Protein AF-A0A9D3V4F6-F1 (afdb_monomer_lite)

Secondary structure (DSSP, 8-state):
--HHHHHHHHHHHHHHHHT--SSS-----TTTT-SSHHHHHH--BPPPSS--------------SS----PPPP----SS--TTS-B-HHHHHHHHHHTTS---TTTS---SS-PPPP-

Structure (mmCIF, N/CA/C/O backbone):
data_AF-A0A9D3V4F6-F1
#
_entry.id   AF-A0A9D3V4F6-F1
#
loop_
_atom_site.group_PDB
_atom_site.id
_atom_site.type_symbol
_atom_site.label_atom_id
_atom_site.label_alt_id
_atom_site.label_comp_id
_atom_site.label_asym_id
_atom_site.label_entity_id
_atom_site.label_seq_id
_atom_site.pdbx_PDB_ins_code
_atom_site.Cartn_x
_atom_site.Cartn_y
_atom_site.Cartn_z
_atom_site.occupancy
_atom_site.B_iso_or_equiv
_atom_site.auth_seq_id
_atom_site.auth_comp_id
_atom_site.auth_asym_id
_atom_site.auth_atom_id
_atom_site.pdbx_PDB_model_num
ATOM 1 N N . MET A 1 1 ? -1.202 -12.064 17.401 1.00 65.31 1 MET A N 1
ATOM 2 C CA . MET A 1 1 ? -0.526 -12.287 16.114 1.00 65.31 1 MET A CA 1
ATOM 3 C C . MET A 1 1 ? -1.637 -12.596 15.118 1.00 65.31 1 MET A C 1
ATOM 5 O O . MET A 1 1 ? -2.466 -13.435 15.439 1.00 65.31 1 MET A O 1
ATOM 9 N N . GLN A 1 2 ? -1.797 -11.763 14.090 1.00 81.88 2 GLN A N 1
ATOM 10 C CA . GLN A 1 2 ? -2.909 -11.669 13.118 1.00 81.88 2 GLN A CA 1
ATOM 11 C C . GLN A 1 2 ? -4.356 -11.606 13.652 1.00 81.88 2 GLN A C 1
ATOM 13 O O . GLN A 1 2 ? -4.979 -10.553 13.585 1.00 81.88 2 GLN A O 1
ATOM 18 N N . PHE A 1 3 ? -4.891 -12.664 14.273 1.00 89.75 3 PHE A N 1
ATOM 19 C CA . PHE A 1 3 ? -6.287 -12.699 14.749 1.00 89.75 3 PHE A CA 1
ATOM 20 C C . PHE A 1 3 ? -6.627 -11.566 15.734 1.00 89.75 3 PHE A C 1
ATOM 22 O O . PHE A 1 3 ? -7.710 -10.992 15.695 1.00 89.75 3 PHE A O 1
ATOM 29 N N . LYS A 1 4 ? -5.674 -11.196 16.602 1.00 93.38 4 LYS A N 1
ATOM 30 C CA . LYS A 1 4 ? -5.840 -10.058 17.526 1.00 93.38 4 LYS A CA 1
ATOM 31 C C . LYS A 1 4 ? -5.955 -8.717 16.787 1.00 93.38 4 LYS A C 1
ATOM 33 O O . LYS A 1 4 ? -6.736 -7.880 17.212 1.00 93.38 4 LYS A O 1
ATOM 38 N N . ILE A 1 5 ? -5.208 -8.539 15.692 1.00 93.19 5 ILE A N 1
ATOM 39 C CA . ILE A 1 5 ? -5.269 -7.332 14.853 1.00 93.19 5 ILE A CA 1
ATOM 40 C C . ILE A 1 5 ? -6.627 -7.275 14.165 1.00 93.19 5 ILE A C 1
ATOM 42 O O . ILE A 1 5 ? -7.323 -6.270 14.263 1.00 93.19 5 ILE A O 1
ATOM 46 N N . PHE A 1 6 ? -7.033 -8.393 13.559 1.00 94.75 6 PHE A N 1
ATOM 47 C CA . PHE A 1 6 ? -8.340 -8.521 12.933 1.00 94.75 6 PHE A CA 1
ATOM 48 C C . PHE A 1 6 ? -9.473 -8.155 13.893 1.00 94.75 6 PHE A C 1
ATOM 50 O O . PHE A 1 6 ? -10.322 -7.333 13.560 1.00 94.75 6 PHE A O 1
ATOM 57 N N . LYS A 1 7 ? -9.449 -8.694 15.118 1.00 95.62 7 LYS A N 1
ATOM 58 C CA . LYS A 1 7 ? -10.451 -8.376 16.139 1.00 95.62 7 LYS A CA 1
ATOM 59 C C . LYS A 1 7 ? -10.496 -6.876 16.452 1.00 95.62 7 LYS A C 1
ATOM 61 O O . LYS A 1 7 ? -11.569 -6.285 16.393 1.00 95.62 7 LYS A O 1
ATOM 66 N N . SER A 1 8 ? -9.345 -6.251 16.704 1.00 95.62 8 SER A N 1
ATOM 67 C CA . SER A 1 8 ? -9.261 -4.805 16.947 1.00 95.62 8 SER A CA 1
ATOM 68 C C . SER A 1 8 ? -9.769 -3.968 15.768 1.00 95.62 8 SER A C 1
ATOM 70 O O . SER A 1 8 ? -10.464 -2.974 15.971 1.00 95.62 8 SER A O 1
ATOM 72 N N . ASN A 1 9 ? -9.481 -4.376 14.533 1.00 94.50 9 ASN A N 1
ATOM 73 C CA . ASN A 1 9 ? -9.937 -3.674 13.333 1.00 94.50 9 ASN A CA 1
ATOM 74 C C . ASN A 1 9 ? -11.453 -3.827 13.103 1.00 94.50 9 ASN A C 1
ATOM 76 O O . ASN A 1 9 ? -12.109 -2.876 12.669 1.00 94.50 9 ASN A O 1
ATOM 80 N N . VAL A 1 10 ? -12.033 -4.988 13.428 1.00 95.81 10 VAL A N 1
ATOM 81 C CA . VAL A 1 10 ? -13.489 -5.204 13.387 1.00 95.81 10 VAL A CA 1
ATOM 82 C C . VAL A 1 10 ? -14.196 -4.338 14.428 1.00 95.81 10 VAL A C 1
ATOM 84 O O . VAL A 1 10 ? -15.142 -3.633 14.078 1.00 95.81 10 VAL A O 1
ATOM 87 N N . GLU A 1 11 ? -13.702 -4.322 15.667 1.00 96.25 11 GLU A N 1
ATOM 88 C CA . GLU A 1 11 ? -14.237 -3.469 16.737 1.00 96.25 11 GLU A CA 1
ATOM 89 C C . GLU A 1 11 ? -14.174 -1.985 16.341 1.00 96.25 11 GLU A C 1
ATOM 91 O O . GLU A 1 11 ? -15.160 -1.255 16.466 1.00 96.25 11 GLU A O 1
ATOM 96 N N . PHE A 1 12 ? -13.052 -1.541 15.762 1.00 95.94 12 PHE A N 1
ATOM 97 C CA . PHE A 1 12 ? -12.915 -0.181 15.237 1.00 95.94 12 PHE A CA 1
ATOM 98 C C . PHE A 1 12 ? -13.972 0.140 14.171 1.00 95.94 12 PHE A C 1
ATOM 100 O O . PHE A 1 12 ? -14.614 1.191 14.227 1.00 95.94 12 PHE A O 1
ATOM 107 N N . LYS A 1 13 ? -14.182 -0.763 13.208 1.00 96.31 13 LYS A N 1
ATOM 108 C CA . LYS A 1 13 ? -15.189 -0.608 12.149 1.00 96.31 13 LYS A CA 1
ATOM 109 C C . LYS A 1 13 ? -16.603 -0.486 12.729 1.00 96.31 13 LYS A C 1
ATOM 111 O O . LYS A 1 13 ? -17.388 0.330 12.244 1.00 96.31 13 LYS A O 1
ATOM 116 N N . GLU A 1 14 ? -16.942 -1.273 13.744 1.00 96.12 14 GLU A N 1
ATOM 117 C CA . GLU A 1 14 ? -18.258 -1.221 14.390 1.00 96.12 14 GLU A CA 1
ATOM 118 C C . GLU A 1 14 ? -18.491 0.108 15.106 1.00 96.12 14 GLU A C 1
ATOM 120 O O . GLU A 1 14 ? -19.497 0.767 14.840 1.00 96.12 14 GLU A O 1
ATOM 125 N N . LEU A 1 15 ? -17.528 0.555 15.917 1.00 96.31 15 LEU 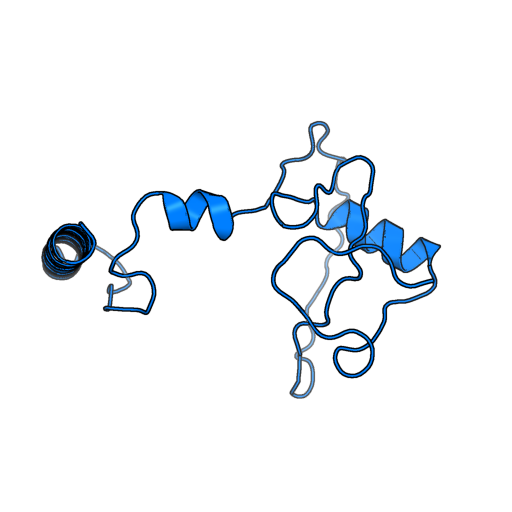A N 1
ATOM 126 C CA . LEU A 1 15 ? -17.595 1.849 16.603 1.00 96.31 15 LEU A CA 1
ATOM 127 C C . LEU A 1 15 ? -17.683 3.016 15.611 1.00 96.31 15 LEU A C 1
ATOM 129 O O . LEU A 1 15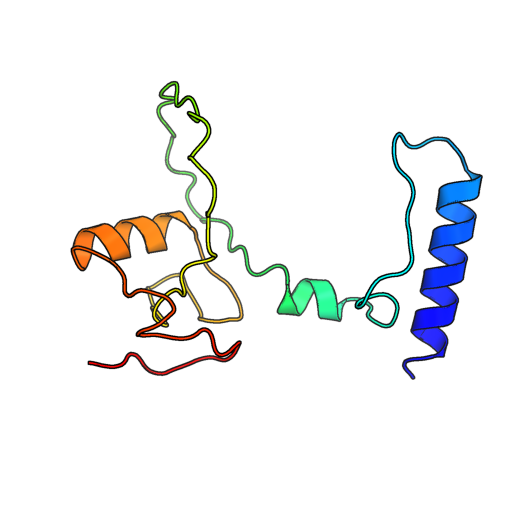 ? -18.483 3.936 15.785 1.00 96.31 15 LEU A O 1
ATOM 133 N N . PHE A 1 16 ? -16.899 2.957 14.534 1.00 96.00 16 PHE A N 1
ATOM 134 C CA . PHE A 1 16 ? -16.904 3.964 13.479 1.00 96.00 16 PHE A CA 1
ATOM 135 C C . PHE A 1 16 ? -18.264 4.075 12.788 1.00 96.00 16 PHE A C 1
ATOM 137 O O . PHE A 1 16 ? -18.783 5.173 12.588 1.00 96.00 16 PHE A O 1
ATOM 144 N N . ASN A 1 17 ? -18.850 2.937 12.418 1.00 95.38 17 ASN A N 1
ATOM 145 C CA . ASN A 1 17 ? -20.137 2.909 11.735 1.00 95.38 17 ASN A CA 1
ATOM 146 C C . ASN A 1 17 ? -21.291 3.287 12.671 1.00 95.38 17 ASN A C 1
ATOM 148 O O . ASN A 1 17 ? -22.256 3.897 12.212 1.00 95.38 17 ASN A O 1
ATOM 152 N N . ALA A 1 18 ? -21.192 2.950 13.961 1.00 96.56 18 ALA A N 1
ATOM 153 C CA . ALA A 1 18 ? -22.184 3.301 14.974 1.00 96.56 18 ALA A CA 1
ATOM 154 C C . ALA A 1 18 ? -22.251 4.813 15.234 1.00 96.56 18 ALA A C 1
ATOM 156 O O . ALA A 1 18 ? -23.331 5.334 15.495 1.00 96.56 18 ALA A O 1
ATOM 157 N N . ALA A 1 19 ? -21.128 5.532 15.105 1.00 95.62 19 ALA A N 1
ATOM 158 C CA . ALA A 1 19 ? -21.087 6.984 15.289 1.00 95.62 19 ALA A CA 1
ATOM 159 C C . ALA A 1 19 ? -21.976 7.755 14.292 1.00 95.62 19 ALA A C 1
ATOM 161 O O . ALA A 1 19 ? -22.369 8.883 14.579 1.00 95.62 19 ALA A O 1
ATOM 162 N N . GLY A 1 20 ? -22.274 7.181 13.117 1.00 90.88 20 GLY A N 1
ATOM 163 C CA . GLY A 1 20 ? -23.258 7.715 12.164 1.00 90.88 20 GLY A CA 1
ATOM 164 C C . GLY A 1 20 ? -22.948 9.099 11.574 1.00 90.88 20 GLY A C 1
ATOM 165 O O . GLY A 1 20 ? -23.766 9.652 10.847 1.00 90.88 20 GLY A O 1
ATOM 166 N N . ASN A 1 21 ? -21.773 9.665 11.854 1.00 94.06 21 ASN A N 1
ATOM 167 C CA . ASN A 1 21 ? -21.393 11.036 11.505 1.00 94.06 21 ASN A CA 1
ATOM 168 C C . ASN A 1 21 ? -20.577 11.145 10.203 1.00 94.06 21 ASN A C 1
ATOM 170 O O . ASN A 1 21 ? -20.014 12.198 9.905 1.00 94.06 21 ASN A O 1
ATOM 174 N N . ARG A 1 22 ? -20.480 10.058 9.427 1.00 89.56 22 ARG A N 1
ATOM 175 C CA . ARG A 1 22 ? -19.695 9.975 8.186 1.00 89.56 22 ARG A CA 1
ATOM 176 C C . ARG A 1 22 ? -20.614 9.645 7.015 1.00 89.56 22 ARG A C 1
ATOM 178 O O . ARG A 1 22 ? -21.494 8.801 7.133 1.00 89.56 22 ARG A O 1
ATOM 185 N N . GLY A 1 23 ? -20.343 10.234 5.851 1.00 95.56 23 GLY A N 1
ATOM 186 C CA . GLY A 1 23 ? -21.046 9.921 4.597 1.00 95.56 23 GLY A CA 1
ATOM 187 C C . GLY A 1 23 ? -20.703 8.552 3.989 1.00 95.56 23 GLY A C 1
ATOM 188 O O . GLY A 1 23 ? -21.016 8.309 2.830 1.00 95.56 23 GLY A O 1
ATOM 189 N N . TYR A 1 24 ? -20.018 7.675 4.729 1.00 95.62 24 TYR A N 1
ATOM 190 C CA . TYR A 1 24 ? -19.599 6.348 4.280 1.00 95.62 24 TYR A CA 1
ATOM 191 C C . TYR A 1 24 ? -19.501 5.375 5.457 1.00 95.62 24 TYR A C 1
ATOM 193 O O . TYR A 1 24 ? -19.385 5.785 6.613 1.00 95.62 24 TYR A O 1
ATOM 201 N N . LYS A 1 25 ? -19.522 4.076 5.142 1.00 96.25 25 LYS A N 1
ATOM 202 C CA . LYS A 1 25 ? -19.423 2.977 6.109 1.00 96.25 25 LYS A CA 1
ATOM 203 C C . LYS A 1 25 ? -18.216 2.101 5.808 1.00 96.25 25 LYS A C 1
ATOM 205 O O . LYS A 1 25 ? -17.887 1.862 4.649 1.00 96.25 25 LYS A O 1
ATOM 210 N N . LEU A 1 26 ? -17.589 1.593 6.859 1.00 96.12 26 LEU A N 1
ATOM 211 C CA . LEU A 1 26 ? -16.498 0.632 6.772 1.00 96.12 26 LEU A CA 1
ATOM 212 C C . LEU A 1 26 ? -17.044 -0.800 6.701 1.00 96.12 26 LEU A C 1
ATOM 214 O O . LEU A 1 26 ? -18.041 -1.138 7.346 1.00 96.12 26 LEU A O 1
ATOM 218 N N . SER A 1 27 ? -16.369 -1.658 5.941 1.00 95.31 27 SER A N 1
ATOM 219 C CA . SER A 1 27 ? -16.651 -3.092 5.820 1.00 95.31 27 SER A CA 1
ATOM 220 C C . SER A 1 27 ? -15.363 -3.901 5.993 1.00 95.31 27 SER A C 1
ATOM 222 O O . SER A 1 27 ? -14.269 -3.342 5.945 1.00 95.31 27 SER A O 1
ATOM 224 N N . ILE A 1 28 ? -15.501 -5.200 6.268 1.00 95.62 28 ILE A N 1
ATOM 225 C CA . ILE A 1 28 ? -14.353 -6.111 6.356 1.00 95.62 28 ILE A CA 1
ATOM 226 C C . ILE A 1 28 ? -13.828 -6.343 4.938 1.00 95.62 28 ILE A C 1
ATOM 228 O O . ILE A 1 28 ? -14.618 -6.563 4.022 1.00 95.62 28 ILE A O 1
ATOM 232 N N . ASN A 1 29 ? -12.510 -6.304 4.773 1.00 93.19 29 ASN A N 1
ATOM 233 C CA . ASN A 1 29 ? -11.827 -6.555 3.510 1.00 93.19 29 ASN A CA 1
ATOM 234 C C . ASN A 1 29 ? -10.606 -7.468 3.723 1.00 93.19 29 ASN A C 1
ATOM 236 O O . ASN A 1 29 ? -10.324 -7.898 4.842 1.00 93.19 29 ASN A O 1
ATOM 240 N N . GLU A 1 30 ? -9.876 -7.736 2.644 1.00 92.50 30 GLU A N 1
ATOM 241 C CA . GLU A 1 30 ? -8.647 -8.545 2.635 1.00 92.50 30 GLU A CA 1
ATOM 242 C C . GLU A 1 30 ? -7.489 -7.961 3.469 1.00 92.50 30 GLU A C 1
ATOM 244 O O . GLU A 1 30 ? -6.500 -8.645 3.694 1.00 92.50 30 GLU A O 1
ATOM 249 N N . PHE A 1 31 ? -7.608 -6.717 3.944 1.00 92.00 31 PHE A N 1
ATOM 250 C CA . PHE A 1 31 ? -6.595 -6.027 4.751 1.00 92.00 31 PHE A CA 1
ATOM 251 C C . PHE A 1 31 ? -6.994 -5.914 6.223 1.00 92.00 31 PHE A C 1
ATOM 253 O O . PHE A 1 31 ? -6.330 -5.226 7.000 1.00 92.00 31 PHE A O 1
ATOM 260 N N . ALA A 1 32 ? -8.104 -6.539 6.623 1.00 91.94 32 ALA A N 1
ATOM 261 C CA . ALA A 1 32 ? -8.665 -6.377 7.958 1.00 91.94 32 ALA A CA 1
ATOM 262 C C . ALA A 1 32 ? -7.746 -6.904 9.069 1.00 91.94 32 ALA A C 1
ATOM 264 O O . ALA A 1 32 ? -7.940 -6.559 10.228 1.00 91.94 32 ALA A O 1
ATOM 265 N N . ASP A 1 33 ? -6.743 -7.709 8.746 1.00 92.06 33 ASP A N 1
ATOM 266 C CA . ASP A 1 33 ? -5.756 -8.265 9.664 1.00 92.06 33 ASP A CA 1
ATOM 267 C C . ASP A 1 33 ? -4.393 -7.545 9.622 1.00 92.06 33 ASP A C 1
ATOM 269 O O . ASP A 1 33 ? -3.478 -7.935 10.351 1.00 92.06 33 ASP A O 1
ATOM 273 N N . GLN A 1 34 ? -4.272 -6.472 8.832 1.00 90.50 34 GLN A N 1
ATOM 274 C CA . GLN A 1 34 ? -3.067 -5.650 8.709 1.00 90.50 34 GLN A CA 1
ATOM 275 C C . GLN A 1 34 ? -3.133 -4.403 9.603 1.00 90.50 34 GLN A C 1
ATOM 277 O O . GLN A 1 34 ? -4.205 -3.901 9.950 1.00 90.50 34 GLN A O 1
ATOM 282 N N . THR A 1 35 ? -1.962 -3.880 9.981 1.00 85.25 35 THR A N 1
ATOM 283 C CA . THR A 1 35 ? -1.838 -2.599 10.701 1.00 85.25 35 THR A CA 1
ATOM 284 C C . THR A 1 35 ? -1.159 -1.534 9.829 1.00 85.25 35 THR A C 1
ATOM 286 O O . THR A 1 35 ? -1.754 -1.025 8.881 1.00 85.25 35 THR A O 1
ATOM 289 N N . ASN A 1 36 ? 0.090 -1.174 10.129 1.00 79.25 36 ASN A N 1
ATOM 290 C CA . ASN A 1 36 ? 0.892 -0.207 9.382 1.00 79.25 36 ASN A CA 1
ATOM 291 C C . ASN A 1 36 ? 1.558 -0.806 8.131 1.00 79.25 36 ASN A C 1
ATOM 293 O O . ASN A 1 36 ? 1.946 -0.042 7.251 1.00 79.25 36 ASN A O 1
ATOM 297 N N . GLU A 1 37 ? 1.631 -2.135 8.024 1.00 80.19 37 GLU A N 1
ATOM 298 C CA . GLU A 1 37 ? 2.136 -2.866 6.851 1.00 80.19 37 GLU A CA 1
ATOM 299 C C . GLU A 1 37 ? 1.449 -2.414 5.562 1.00 80.19 37 GLU A C 1
ATOM 301 O O . GLU A 1 37 ? 2.110 -2.154 4.560 1.00 80.19 37 GLU A O 1
ATOM 306 N N . PHE A 1 38 ? 0.131 -2.201 5.618 1.00 84.19 38 PHE A N 1
ATOM 307 C CA . PHE A 1 38 ? -0.633 -1.687 4.487 1.00 84.19 38 PHE A CA 1
ATOM 308 C C . PHE A 1 38 ? -0.041 -0.377 3.952 1.00 84.19 38 PHE A C 1
ATOM 310 O O . PHE A 1 38 ? 0.107 -0.201 2.749 1.00 84.19 38 PHE A O 1
ATOM 317 N N . LYS A 1 39 ? 0.356 0.548 4.836 1.00 76.44 39 LYS A N 1
ATOM 318 C CA . LYS A 1 39 ? 0.942 1.826 4.412 1.00 76.44 39 LYS A CA 1
ATOM 319 C C . LYS A 1 39 ? 2.336 1.652 3.820 1.00 76.44 39 LYS A C 1
ATOM 321 O O . LYS A 1 39 ? 2.661 2.382 2.896 1.00 76.44 39 LYS A O 1
ATOM 326 N N . ALA A 1 40 ? 3.132 0.726 4.346 1.00 75.69 40 ALA A N 1
ATOM 327 C CA . ALA A 1 40 ? 4.483 0.484 3.849 1.00 75.69 40 ALA A CA 1
ATOM 328 C C . ALA A 1 40 ? 4.470 -0.126 2.440 1.00 75.69 40 ALA A C 1
ATOM 330 O O . ALA A 1 40 ? 5.238 0.305 1.592 1.00 75.69 40 ALA A O 1
ATOM 331 N N . TYR A 1 41 ? 3.563 -1.072 2.176 1.00 75.44 41 TYR A N 1
ATOM 332 C CA . TYR A 1 41 ? 3.543 -1.813 0.909 1.00 75.44 41 TYR A CA 1
ATOM 333 C C . TYR A 1 41 ? 2.543 -1.295 -0.129 1.00 75.44 41 TYR A C 1
ATOM 335 O O . TYR A 1 41 ? 2.662 -1.628 -1.304 1.00 75.44 41 TYR A O 1
ATOM 343 N N . ARG A 1 42 ? 1.517 -0.530 0.269 1.00 80.75 42 ARG A N 1
ATOM 344 C CA . ARG A 1 42 ? 0.457 -0.070 -0.653 1.00 80.75 42 ARG A CA 1
ATOM 345 C C . ARG A 1 42 ? 0.452 1.436 -0.903 1.00 80.75 42 ARG A C 1
ATOM 347 O O . ARG A 1 42 ? -0.243 1.878 -1.813 1.00 80.75 42 ARG A O 1
ATOM 354 N N . ASN A 1 43 ? 1.235 2.223 -0.161 1.00 82.25 43 ASN A N 1
ATOM 355 C CA . ASN A 1 43 ? 1.314 3.676 -0.342 1.00 82.25 43 ASN A CA 1
ATOM 356 C C . ASN A 1 43 ? 2.712 4.112 -0.813 1.00 82.25 43 ASN A C 1
ATOM 358 O O . ASN A 1 43 ? 3.393 4.862 -0.119 1.00 82.25 43 ASN A O 1
ATOM 362 N N . GLY A 1 44 ? 3.117 3.683 -2.009 1.00 82.69 44 GLY A N 1
ATOM 363 C CA . GLY A 1 44 ? 4.431 3.985 -2.598 1.00 82.69 44 GLY A CA 1
ATOM 364 C C . GLY A 1 44 ? 4.540 5.334 -3.326 1.00 82.69 44 GLY A C 1
ATOM 365 O O . GLY A 1 44 ? 5.330 5.472 -4.250 1.00 82.69 44 GLY A O 1
ATOM 366 N N . TYR A 1 45 ? 3.733 6.349 -3.001 1.00 84.25 45 TYR A N 1
ATOM 367 C CA . TYR A 1 45 ? 3.890 7.658 -3.653 1.00 84.25 45 TYR A CA 1
ATOM 368 C C . TYR A 1 45 ? 5.024 8.457 -3.008 1.00 84.25 45 TYR A C 1
ATOM 370 O O . TYR A 1 45 ? 4.932 8.844 -1.838 1.00 84.25 45 TYR A O 1
ATOM 378 N N . ARG A 1 46 ? 6.046 8.792 -3.798 1.00 83.56 46 ARG A N 1
ATOM 379 C CA . ARG A 1 46 ? 7.106 9.718 -3.394 1.00 83.56 46 ARG A CA 1
ATOM 380 C C . ARG A 1 46 ? 6.701 11.150 -3.748 1.00 83.56 46 ARG A C 1
ATOM 382 O O . ARG A 1 46 ? 6.254 11.431 -4.854 1.00 83.56 46 ARG A O 1
ATOM 389 N N . ARG A 1 47 ? 6.810 12.080 -2.792 1.00 79.19 47 ARG A N 1
ATOM 390 C CA . ARG A 1 47 ? 6.560 13.504 -3.068 1.00 79.19 47 ARG A CA 1
ATOM 391 C C . ARG A 1 47 ? 7.787 14.137 -3.738 1.00 79.19 47 ARG A C 1
ATOM 393 O O . ARG A 1 47 ? 8.849 14.122 -3.109 1.00 79.19 47 ARG A O 1
ATOM 400 N N . PRO A 1 48 ? 7.615 14.827 -4.882 1.00 75.62 48 PRO A N 1
ATOM 401 C CA . PRO A 1 48 ? 8.695 15.583 -5.497 1.00 75.62 48 PRO A CA 1
ATOM 402 C C . PRO A 1 48 ? 9.197 16.674 -4.556 1.00 75.62 48 PRO A C 1
ATOM 404 O O . PRO A 1 48 ? 8.417 17.472 -4.029 1.00 75.62 48 PRO A O 1
ATOM 407 N N . GLN A 1 49 ? 10.517 16.758 -4.385 1.00 71.81 49 GLN A N 1
ATOM 408 C CA . GLN A 1 49 ? 11.154 17.816 -3.587 1.00 71.81 49 GLN A CA 1
ATOM 409 C C . GLN A 1 49 ? 10.948 19.214 -4.190 1.00 71.81 49 GLN A C 1
ATOM 411 O O . GLN A 1 49 ? 11.029 20.220 -3.487 1.00 71.81 49 GLN A O 1
ATOM 416 N N . ARG A 1 50 ? 10.684 19.292 -5.500 1.00 72.19 50 ARG A N 1
ATOM 417 C CA . ARG A 1 50 ? 10.397 20.534 -6.221 1.00 72.19 50 ARG A CA 1
ATOM 418 C C . ARG A 1 50 ? 9.043 20.417 -6.900 1.00 72.19 50 ARG A C 1
ATOM 420 O O . ARG A 1 50 ? 8.916 19.739 -7.913 1.00 72.19 50 ARG A O 1
ATOM 427 N N . LEU A 1 51 ? 8.044 21.119 -6.370 1.00 66.25 51 LEU A N 1
ATOM 428 C CA . LEU A 1 51 ? 6.769 21.300 -7.057 1.00 66.25 51 LEU A CA 1
ATOM 429 C C . LEU A 1 51 ? 7.034 22.095 -8.344 1.00 66.25 51 LEU A C 1
ATOM 431 O O . LEU A 1 51 ? 7.262 23.305 -8.293 1.00 66.25 51 LEU A O 1
ATOM 435 N N . LYS A 1 52 ? 7.046 21.424 -9.502 1.00 62.91 52 LYS A N 1
ATOM 436 C CA . LYS A 1 52 ? 7.040 22.111 -10.799 1.00 62.91 52 LYS A CA 1
ATOM 437 C C . LYS A 1 52 ? 5.776 22.981 -10.832 1.00 62.91 52 LYS A C 1
ATOM 439 O O . LYS A 1 52 ? 4.685 22.491 -10.539 1.00 62.91 52 LYS A O 1
ATOM 444 N N . SER A 1 53 ? 5.902 24.277 -11.131 1.00 63.72 53 SER A N 1
ATOM 445 C CA . SER A 1 53 ? 4.727 25.149 -11.218 1.00 63.72 53 SER A CA 1
ATOM 446 C C . SER A 1 53 ? 3.851 24.669 -12.377 1.00 63.72 53 SER A C 1
ATOM 448 O O . SER A 1 53 ? 4.199 24.761 -13.555 1.00 63.72 53 SER A O 1
ATOM 450 N N . ARG A 1 54 ? 2.718 24.050 -12.048 1.00 61.53 54 ARG A N 1
ATOM 451 C CA . ARG A 1 54 ? 1.830 23.480 -13.054 1.00 61.53 54 ARG A CA 1
ATOM 452 C C . ARG A 1 54 ? 1.047 24.616 -13.706 1.00 61.53 54 ARG A C 1
ATOM 454 O O . ARG A 1 54 ? 0.192 25.220 -13.064 1.00 61.53 54 ARG A O 1
ATOM 461 N N . LYS A 1 55 ? 1.294 24.890 -14.992 1.00 63.53 55 LYS A N 1
ATOM 462 C CA . LYS A 1 55 ? 0.321 25.625 -15.812 1.00 63.53 55 LYS A CA 1
ATOM 463 C C . LYS A 1 55 ? -0.938 24.764 -15.883 1.00 63.53 55 LYS A C 1
ATOM 465 O O . LYS A 1 55 ? -0.907 23.655 -16.410 1.00 63.53 55 LYS A O 1
ATOM 470 N N . GLN A 1 56 ? -2.018 25.242 -15.280 1.00 60.09 56 GLN A N 1
ATOM 471 C CA . GLN A 1 56 ? -3.292 24.540 -15.246 1.00 60.09 56 GLN A CA 1
ATOM 472 C C . GLN A 1 56 ? -3.900 24.572 -16.652 1.00 60.09 56 GLN A C 1
ATOM 474 O O . GLN A 1 56 ? -4.468 25.576 -17.067 1.00 60.09 56 GLN A O 1
ATOM 479 N N . THR A 1 57 ? -3.744 23.494 -17.416 1.00 62.88 57 THR A N 1
ATOM 480 C CA . THR A 1 57 ? -4.532 23.284 -18.632 1.00 62.88 57 THR A CA 1
ATOM 481 C C . THR A 1 57 ? -5.797 22.520 -18.265 1.00 62.88 57 THR A C 1
ATOM 483 O O . THR A 1 57 ? -5.775 21.590 -17.454 1.00 62.88 57 THR A O 1
ATOM 486 N N . SER A 1 58 ? -6.930 22.937 -18.825 1.00 66.31 58 SER A N 1
ATOM 487 C CA . SER A 1 58 ? -8.194 22.229 -18.658 1.00 66.31 58 SER A CA 1
ATOM 488 C C . SER A 1 58 ? -8.108 20.889 -19.386 1.00 66.31 58 SER A C 1
ATOM 490 O O . SER A 1 58 ? -8.162 20.841 -20.614 1.00 66.31 58 SER A O 1
ATOM 492 N N . PHE A 1 59 ? -7.961 19.800 -18.640 1.00 68.56 59 PHE A N 1
ATOM 493 C CA . PHE A 1 59 ? -8.038 18.451 -19.182 1.00 68.56 59 PHE A CA 1
ATOM 494 C C . PHE A 1 59 ? -9.385 17.844 -18.790 1.00 68.56 59 PHE A C 1
ATOM 496 O O . PHE A 1 59 ? -9.734 17.822 -17.609 1.00 68.56 59 PHE A O 1
ATOM 503 N N . ARG A 1 60 ? -10.162 17.378 -19.773 1.00 67.50 60 ARG A N 1
ATOM 504 C CA . ARG A 1 60 ? -11.451 16.712 -19.555 1.00 67.50 60 ARG A CA 1
ATOM 505 C C . ARG A 1 60 ? -11.286 15.239 -19.897 1.00 67.50 60 ARG A C 1
ATOM 507 O O . ARG A 1 60 ? -10.919 14.914 -21.021 1.00 67.50 60 ARG A O 1
ATOM 514 N N . TYR A 1 61 ? -11.569 14.358 -18.943 1.00 53.69 61 TYR A N 1
ATOM 515 C CA . TYR A 1 61 ? -11.659 12.931 -19.229 1.00 53.69 61 TYR A CA 1
ATOM 516 C C . TYR A 1 61 ? -12.906 12.674 -20.074 1.00 53.69 61 TYR A C 1
ATOM 518 O O . TYR A 1 61 ? -14.027 12.965 -19.656 1.00 53.69 61 TYR A O 1
ATOM 526 N N . VAL A 1 62 ? -12.696 12.147 -21.274 1.00 56.97 62 VAL A N 1
ATOM 527 C CA . VAL A 1 62 ? -13.746 11.489 -22.052 1.00 56.97 62 VAL A CA 1
ATOM 528 C C . VAL A 1 62 ? -13.851 10.056 -21.527 1.00 56.97 62 VAL A C 1
ATOM 530 O O . VAL A 1 62 ? -12.808 9.432 -21.316 1.00 56.97 62 VAL A O 1
ATOM 533 N N . PRO A 1 63 ? -15.058 9.524 -21.265 1.00 44.75 63 PRO A N 1
ATOM 534 C CA . PRO A 1 63 ? -15.201 8.150 -20.809 1.00 44.75 63 PRO A CA 1
ATOM 535 C C . PRO A 1 63 ? -14.623 7.209 -21.868 1.00 44.75 63 PRO A C 1
ATOM 537 O O . PRO A 1 63 ? -15.101 7.153 -23.001 1.00 44.75 63 PRO A O 1
ATOM 540 N N . ALA A 1 64 ? -13.559 6.501 -21.495 1.00 51.56 64 ALA A N 1
ATOM 541 C CA . ALA A 1 64 ? -12.993 5.444 -22.310 1.00 51.56 64 ALA A CA 1
ATOM 542 C C . ALA A 1 64 ? -14.035 4.330 -22.462 1.00 51.56 64 ALA A C 1
ATOM 544 O O . ALA A 1 64 ? -14.661 3.916 -21.482 1.00 51.56 64 ALA A O 1
ATOM 545 N N . GLN A 1 65 ? -14.215 3.839 -23.687 1.00 48.09 65 GLN A N 1
ATOM 546 C CA . GLN A 1 65 ? -14.939 2.596 -23.916 1.00 48.09 65 GLN A CA 1
ATOM 547 C C . GLN A 1 65 ? -14.188 1.491 -23.162 1.00 48.09 65 GLN A C 1
ATOM 549 O O . GLN A 1 65 ? -13.019 1.245 -23.435 1.00 48.09 65 GLN A O 1
ATOM 554 N N . THR A 1 66 ? -14.848 0.945 -22.138 1.00 44.25 66 THR A N 1
ATOM 555 C CA . THR A 1 66 ? -14.551 -0.297 -21.403 1.00 44.25 66 THR A CA 1
ATOM 556 C C . THR A 1 66 ? -13.153 -0.896 -21.602 1.00 44.25 66 THR A C 1
ATOM 558 O O . THR A 1 66 ? -12.892 -1.540 -22.616 1.00 44.25 66 THR A O 1
ATOM 561 N N . GLY A 1 67 ? -12.304 -0.798 -20.573 1.00 43.50 67 GLY A N 1
ATOM 562 C CA . GLY A 1 67 ? -11.124 -1.663 -20.450 1.00 43.50 67 GLY A CA 1
ATOM 563 C C . GLY A 1 67 ? -9.820 -0.968 -20.078 1.00 43.50 67 GLY A C 1
ATOM 564 O O . GLY A 1 67 ? -8.788 -1.300 -20.654 1.00 43.50 67 GLY A O 1
ATOM 565 N N . GLY A 1 68 ? -9.834 -0.041 -19.115 1.00 38.19 68 GLY A N 1
ATOM 566 C CA . GLY A 1 68 ? -8.601 0.389 -18.455 1.00 38.19 68 GLY A CA 1
ATOM 567 C C . GLY A 1 68 ? -8.021 -0.782 -17.667 1.00 38.19 68 GLY A C 1
ATOM 568 O O . GLY A 1 68 ? -8.373 -0.979 -16.510 1.00 38.19 68 GLY A O 1
ATOM 569 N N . LYS A 1 69 ? -7.208 -1.609 -18.321 1.00 41.94 69 LYS A N 1
ATOM 570 C CA . LYS A 1 69 ? -6.378 -2.603 -17.647 1.00 41.94 69 LYS A CA 1
ATOM 571 C C . LYS A 1 69 ? -5.229 -1.833 -17.007 1.00 41.94 69 LYS A C 1
ATOM 573 O O . LYS A 1 69 ? -4.644 -0.977 -17.672 1.00 41.94 69 LYS A O 1
ATOM 578 N N . GLU A 1 70 ? -4.936 -2.102 -15.739 1.00 47.25 70 GLU A N 1
ATOM 579 C CA . GLU A 1 70 ? -3.641 -1.726 -15.176 1.00 47.25 70 GLU A CA 1
ATOM 580 C C . GLU A 1 70 ? -2.582 -2.361 -16.085 1.00 47.25 70 GLU A C 1
ATOM 582 O O . GLU A 1 70 ? -2.582 -3.572 -16.293 1.00 47.25 70 GLU A O 1
ATOM 587 N N . GLU A 1 71 ? -1.807 -1.522 -16.770 1.00 50.56 71 GLU A N 1
ATOM 588 C CA . GLU A 1 71 ? -0.772 -1.966 -17.696 1.00 50.56 71 GLU A CA 1
ATOM 589 C C . GLU A 1 71 ? 0.543 -1.985 -16.911 1.00 50.56 71 GLU A C 1
ATOM 591 O O . GLU A 1 71 ? 0.861 -1.005 -16.226 1.00 50.56 71 GLU A O 1
ATOM 596 N N . PRO A 1 72 ? 1.292 -3.090 -16.943 1.00 50.38 72 PRO A N 1
ATOM 597 C CA . PRO A 1 72 ? 2.389 -3.289 -16.031 1.00 50.38 72 PRO A CA 1
ATOM 598 C C . PRO A 1 72 ? 3.547 -2.422 -16.464 1.00 50.38 72 PRO A C 1
ATOM 600 O O . PRO A 1 72 ? 4.042 -2.444 -17.595 1.00 50.38 72 PRO A O 1
ATOM 603 N N . LEU A 1 73 ? 3.999 -1.658 -15.494 1.00 53.62 73 LEU A N 1
ATOM 604 C CA . LEU A 1 73 ? 5.171 -0.830 -15.610 1.00 53.62 73 LEU A CA 1
ATOM 605 C C . LEU A 1 73 ? 6.387 -1.755 -15.676 1.00 53.62 73 LEU A C 1
ATOM 607 O O . LEU A 1 73 ? 6.580 -2.621 -14.817 1.00 53.62 73 LEU A O 1
ATOM 611 N N . ARG A 1 74 ? 7.222 -1.593 -16.710 1.00 55.62 74 ARG A N 1
ATOM 612 C CA . ARG A 1 74 ? 8.560 -2.201 -16.696 1.00 55.62 74 ARG A CA 1
ATOM 613 C C . ARG A 1 74 ? 9.270 -1.698 -15.427 1.00 55.62 74 ARG A C 1
ATOM 615 O O . ARG A 1 74 ? 9.157 -0.507 -15.151 1.00 55.62 74 ARG A O 1
ATOM 622 N N . PRO A 1 75 ? 10.011 -2.539 -14.680 1.00 55.47 75 PRO A N 1
ATOM 623 C CA . PRO A 1 75 ? 10.769 -2.124 -13.507 1.00 55.47 75 PRO A CA 1
ATOM 624 C C . PRO A 1 75 ? 11.793 -1.079 -13.944 1.00 55.47 75 PRO A C 1
ATOM 626 O O . PRO A 1 75 ? 12.858 -1.382 -14.492 1.00 55.47 75 PRO A O 1
ATOM 629 N N . SER A 1 76 ? 11.400 0.175 -13.770 1.00 56.72 76 SER A N 1
ATOM 630 C CA . SER A 1 76 ? 12.112 1.346 -14.235 1.00 56.72 76 SER A CA 1
ATOM 631 C C . SER A 1 76 ? 12.794 1.954 -13.023 1.00 56.72 76 SER A C 1
ATOM 633 O O . SER A 1 76 ? 12.190 2.698 -12.255 1.00 56.72 76 SER A O 1
ATOM 635 N N . ARG A 1 77 ? 14.065 1.595 -12.806 1.00 55.19 77 ARG A N 1
ATOM 636 C CA . ARG A 1 77 ? 14.906 2.309 -11.839 1.00 55.19 77 ARG A CA 1
ATOM 637 C C . ARG A 1 77 ? 15.284 3.654 -12.446 1.00 55.19 77 ARG A C 1
ATOM 639 O O . ARG A 1 77 ? 16.278 3.765 -13.163 1.00 55.19 77 ARG A O 1
ATOM 646 N N . THR A 1 78 ? 14.455 4.663 -12.205 1.00 63.03 78 THR A N 1
ATOM 647 C CA . THR A 1 78 ? 14.808 6.061 -12.469 1.00 63.03 78 THR A CA 1
ATOM 648 C C . THR A 1 78 ? 15.514 6.648 -11.246 1.00 63.03 78 THR A C 1
ATOM 650 O O . THR A 1 78 ? 15.686 5.991 -10.221 1.00 63.03 78 THR A O 1
ATOM 653 N N . LYS A 1 79 ? 15.955 7.905 -11.341 1.00 63.44 79 LYS A N 1
ATOM 654 C CA . LYS A 1 79 ? 16.636 8.593 -10.238 1.00 63.44 79 LYS A CA 1
ATOM 655 C C . LYS A 1 79 ? 15.749 8.735 -8.986 1.00 63.44 79 LYS A C 1
ATOM 657 O O . LYS A 1 79 ? 16.297 8.871 -7.895 1.00 63.44 79 LYS A O 1
ATOM 662 N N . HIS A 1 80 ? 14.419 8.688 -9.137 1.00 66.12 80 HIS A N 1
ATOM 663 C CA . HIS A 1 80 ? 13.471 8.843 -8.030 1.00 66.12 80 HIS A CA 1
ATOM 664 C C . HIS A 1 80 ? 12.481 7.680 -7.853 1.00 66.12 80 HIS A C 1
ATOM 666 O O . HIS A 1 80 ? 11.790 7.694 -6.839 1.00 66.12 80 HIS A O 1
ATOM 672 N N . ASN A 1 81 ? 12.450 6.675 -8.739 1.00 68.38 81 ASN A N 1
ATOM 673 C CA . ASN A 1 81 ? 11.630 5.464 -8.574 1.00 68.38 81 ASN A CA 1
ATOM 674 C C . ASN A 1 81 ? 12.478 4.306 -8.028 1.00 68.38 81 ASN A C 1
ATOM 676 O O . ASN A 1 81 ? 13.426 3.866 -8.687 1.00 68.38 81 ASN A O 1
ATOM 680 N N . VAL A 1 82 ? 12.121 3.793 -6.849 1.00 76.56 82 VAL A N 1
ATOM 681 C CA . VAL A 1 82 ? 12.805 2.679 -6.166 1.00 76.56 82 VAL A CA 1
ATOM 682 C C . VAL A 1 82 ? 11.922 1.430 -6.210 1.00 76.56 82 VAL A C 1
ATOM 684 O O . VAL A 1 82 ? 11.609 0.815 -5.198 1.00 76.56 82 VAL A O 1
ATOM 687 N N . GLY A 1 83 ? 11.489 1.065 -7.419 1.00 77.94 83 GLY A N 1
ATOM 688 C CA . GLY A 1 83 ? 10.740 -0.170 -7.641 1.00 77.94 83 GLY A CA 1
ATOM 689 C C . GLY A 1 83 ? 9.413 -0.213 -6.878 1.00 77.94 83 GLY A C 1
ATOM 690 O O . GLY A 1 83 ? 8.565 0.659 -7.063 1.00 77.94 83 GLY A O 1
ATOM 691 N N . CYS A 1 84 ? 9.223 -1.249 -6.064 1.00 83.00 84 CYS A N 1
ATOM 692 C CA . CYS A 1 84 ? 8.001 -1.507 -5.304 1.00 83.00 84 CYS A CA 1
ATOM 693 C C . CYS A 1 84 ? 7.876 -0.664 -4.029 1.00 83.00 84 CYS A C 1
ATOM 695 O O . CYS A 1 84 ? 6.794 -0.628 -3.444 1.00 83.00 84 CYS A O 1
ATOM 697 N N . GLU A 1 85 ? 8.950 -0.007 -3.584 1.00 82.00 85 GLU A N 1
ATOM 698 C CA . GLU A 1 85 ? 8.916 0.810 -2.368 1.00 82.00 85 GLU A CA 1
ATOM 699 C C . GLU A 1 85 ? 8.233 2.149 -2.627 1.00 82.00 85 GLU A C 1
ATOM 701 O O . GLU A 1 85 ?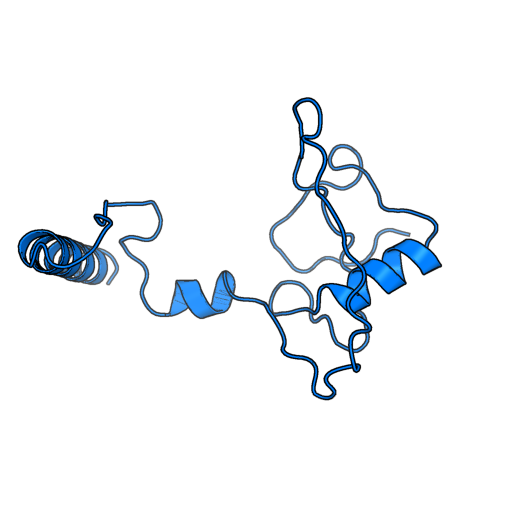 7.295 2.523 -1.920 1.00 82.00 85 GLU A O 1
ATOM 706 N N . ASP A 1 86 ? 8.690 2.874 -3.651 1.00 81.62 86 ASP A N 1
ATOM 707 C CA . ASP A 1 86 ? 8.107 4.153 -4.018 1.00 81.62 86 ASP A CA 1
ATOM 708 C C . ASP A 1 86 ? 8.427 4.650 -5.439 1.00 81.62 86 ASP A C 1
ATOM 710 O O . ASP A 1 86 ? 9.360 4.210 -6.116 1.00 81.62 86 ASP A O 1
ATOM 714 N N . GLY A 1 87 ? 7.632 5.623 -5.892 1.00 82.06 87 GLY A N 1
ATOM 715 C CA . GLY A 1 87 ? 7.842 6.306 -7.160 1.00 82.06 87 GLY A CA 1
ATOM 716 C C . GLY A 1 87 ? 6.987 7.554 -7.379 1.00 82.06 87 GLY A C 1
ATOM 717 O O . GLY A 1 87 ? 6.039 7.850 -6.644 1.00 82.06 87 GLY A O 1
ATOM 718 N N . GLU A 1 88 ? 7.347 8.295 -8.426 1.00 85.25 88 GLU A N 1
ATOM 719 C CA . GLU A 1 88 ? 6.682 9.504 -8.903 1.00 85.25 88 GLU A CA 1
ATOM 720 C C . GLU A 1 88 ? 6.061 9.263 -10.283 1.00 85.25 88 GLU A C 1
ATOM 722 O O . GLU A 1 88 ? 6.723 8.839 -11.231 1.00 85.25 88 GLU A O 1
ATOM 727 N N . MET A 1 89 ? 4.772 9.585 -10.421 1.00 84.06 89 MET A N 1
ATOM 728 C CA . MET A 1 89 ? 4.033 9.377 -11.672 1.00 84.06 89 MET A CA 1
ATOM 729 C C . MET A 1 89 ? 4.607 10.204 -12.843 1.00 84.06 89 MET A C 1
ATOM 731 O O . MET A 1 89 ? 4.567 9.759 -13.987 1.00 84.06 89 MET A O 1
ATOM 735 N N . GLU A 1 90 ? 5.148 11.402 -12.583 1.00 81.56 90 GLU A N 1
ATOM 736 C CA . GLU A 1 90 ? 5.734 12.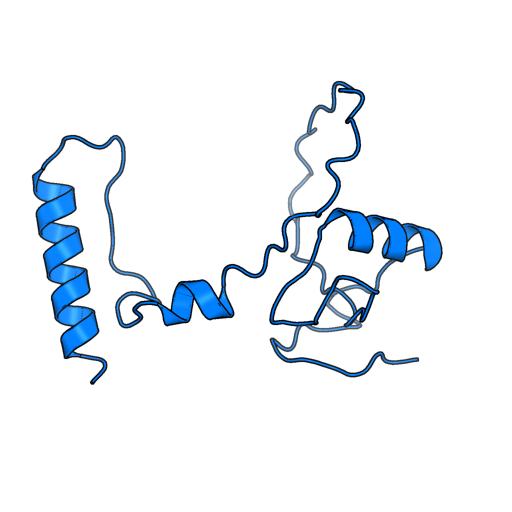255 -13.631 1.00 81.56 90 GLU A CA 1
ATOM 737 C C . GLU A 1 90 ? 6.986 11.635 -14.260 1.00 81.56 90 GLU A C 1
ATOM 739 O O . GLU A 1 90 ? 7.109 11.622 -15.486 1.00 81.56 90 GLU A O 1
ATOM 744 N N . ASP A 1 91 ? 7.878 11.084 -13.435 1.00 80.56 91 ASP A N 1
ATOM 745 C CA . ASP A 1 91 ? 9.106 10.431 -13.897 1.00 80.56 91 ASP A CA 1
ATOM 746 C C . ASP A 1 91 ? 8.788 9.238 -14.809 1.00 80.56 91 ASP A C 1
ATOM 748 O O . ASP A 1 91 ? 9.496 8.980 -15.786 1.00 80.56 91 ASP A O 1
ATOM 752 N N . GLU A 1 92 ? 7.681 8.550 -14.537 1.00 81.25 92 GLU A N 1
ATOM 753 C CA . GLU A 1 92 ? 7.219 7.435 -15.353 1.00 81.25 92 GLU A CA 1
ATOM 754 C C . GLU A 1 92 ? 6.655 7.878 -16.711 1.00 81.25 92 GLU A C 1
ATOM 756 O O . GLU A 1 92 ? 6.961 7.282 -17.748 1.00 81.25 92 GLU A O 1
ATOM 761 N N . PHE A 1 93 ? 5.886 8.970 -16.754 1.00 83.38 93 PHE A N 1
ATOM 762 C CA . PHE A 1 93 ? 5.450 9.538 -18.032 1.00 83.38 93 PHE A CA 1
ATOM 763 C C . PHE A 1 93 ? 6.639 9.975 -18.891 1.00 83.38 93 PHE A C 1
ATOM 765 O O . PHE A 1 93 ? 6.663 9.705 -20.095 1.00 83.38 93 PHE A O 1
ATOM 772 N N . GLU A 1 94 ? 7.648 10.606 -18.287 1.00 83.56 94 GLU A N 1
ATOM 773 C CA . GLU A 1 94 ? 8.876 10.965 -18.997 1.00 83.56 94 GLU A CA 1
ATOM 774 C C . GLU A 1 94 ? 9.620 9.729 -19.520 1.00 83.56 94 GLU A C 1
ATOM 776 O O . GLU A 1 94 ? 10.149 9.757 -20.635 1.00 83.56 94 GLU A O 1
ATOM 781 N N . PHE A 1 95 ? 9.653 8.638 -18.749 1.00 81.81 95 PHE A N 1
ATOM 782 C CA . PHE A 1 95 ? 10.231 7.368 -19.182 1.00 81.81 95 PHE A CA 1
ATOM 783 C C . PHE A 1 95 ? 9.487 6.793 -20.393 1.00 81.81 95 PHE A C 1
ATOM 785 O O . PHE A 1 95 ? 10.129 6.411 -21.373 1.00 81.81 95 PHE A O 1
ATOM 792 N N . ARG A 1 96 ? 8.150 6.782 -20.386 1.00 83.19 96 ARG A N 1
ATOM 793 C CA . ARG A 1 96 ? 7.346 6.311 -21.528 1.00 83.19 96 ARG A CA 1
ATOM 794 C C . ARG A 1 96 ? 7.603 7.124 -22.795 1.00 83.19 96 ARG A C 1
ATOM 796 O O . ARG A 1 96 ? 7.706 6.544 -23.874 1.00 83.19 96 ARG A O 1
ATOM 803 N N . ILE A 1 97 ? 7.726 8.447 -22.667 1.00 84.62 97 ILE A N 1
ATOM 804 C CA . ILE A 1 97 ? 8.060 9.333 -23.792 1.00 84.62 97 ILE A CA 1
ATOM 805 C C . ILE A 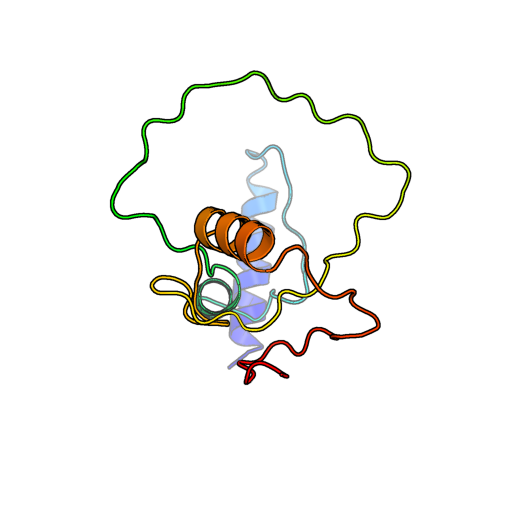1 97 ? 9.451 8.988 -24.338 1.00 84.62 97 ILE A C 1
ATOM 807 O O . ILE A 1 97 ? 9.606 8.821 -25.545 1.00 84.62 97 ILE A O 1
ATOM 811 N N . ARG A 1 98 ? 10.449 8.824 -23.458 1.00 84.56 98 ARG A N 1
ATOM 812 C CA . ARG A 1 98 ? 11.832 8.494 -23.843 1.00 84.56 98 ARG A CA 1
ATOM 813 C C . ARG A 1 98 ? 11.981 7.104 -24.471 1.00 84.56 98 ARG A C 1
ATOM 815 O O . ARG A 1 98 ? 12.807 6.941 -25.359 1.00 84.56 98 ARG A O 1
ATOM 822 N N . ASN A 1 99 ? 11.197 6.118 -24.036 1.00 82.00 99 ASN A N 1
ATOM 823 C CA . ASN A 1 99 ? 11.236 4.755 -24.584 1.00 82.00 99 ASN A CA 1
ATOM 824 C C . ASN A 1 99 ? 10.286 4.529 -25.762 1.00 82.00 99 ASN A C 1
ATOM 826 O O . ASN A 1 99 ? 10.185 3.404 -26.245 1.00 82.00 99 ASN A O 1
ATOM 830 N N . HIS A 1 100 ? 9.585 5.569 -26.221 1.00 86.38 100 HIS A N 1
ATOM 831 C CA . HIS A 1 100 ? 8.615 5.477 -27.312 1.00 86.38 100 HIS A CA 1
ATOM 832 C C . HIS A 1 100 ? 7.470 4.474 -27.061 1.00 86.38 100 HIS A C 1
ATOM 834 O O . HIS A 1 100 ? 6.901 3.930 -28.005 1.00 86.38 100 HIS A O 1
ATOM 840 N N . GLY A 1 101 ? 7.097 4.241 -25.798 1.00 82.94 101 GLY A N 1
ATOM 841 C CA . GLY A 1 101 ? 6.008 3.329 -25.439 1.00 82.94 101 GLY A CA 1
ATOM 842 C C . GLY A 1 101 ? 6.248 2.529 -24.160 1.00 82.94 101 GLY A C 1
ATOM 843 O O . GLY A 1 101 ? 7.241 2.720 -23.461 1.00 82.94 101 GLY A O 1
ATOM 844 N N . ILE A 1 102 ? 5.300 1.639 -23.859 1.00 83.81 102 ILE A N 1
ATOM 845 C CA . ILE A 1 102 ? 5.358 0.649 -22.771 1.00 83.81 102 ILE A CA 1
ATOM 846 C C . ILE A 1 102 ? 4.878 -0.710 -23.289 1.00 83.81 102 ILE A C 1
ATOM 848 O O . ILE A 1 102 ? 4.228 -0.787 -24.333 1.00 83.81 102 ILE A O 1
ATOM 852 N N . ALA A 1 103 ? 5.253 -1.780 -22.591 1.00 84.00 103 ALA A N 1
ATOM 853 C CA . ALA A 1 103 ? 4.841 -3.134 -22.935 1.00 84.00 103 ALA A CA 1
ATOM 854 C C . ALA A 1 103 ? 3.437 -3.436 -22.389 1.00 84.00 103 ALA A C 1
ATOM 856 O O . ALA A 1 103 ? 3.084 -2.972 -21.311 1.00 84.00 103 ALA A O 1
ATOM 857 N N . SER A 1 104 ? 2.686 -4.274 -23.106 1.00 85.06 104 SER A N 1
ATOM 858 C CA . SER A 1 104 ? 1.377 -4.753 -22.648 1.00 85.06 104 SER A CA 1
ATOM 859 C C . SER A 1 104 ? 1.485 -5.779 -21.514 1.00 85.06 104 SER A C 1
ATOM 861 O O . SER A 1 104 ? 2.485 -6.499 -21.423 1.00 85.06 104 SER A O 1
ATOM 863 N N . GLU A 1 105 ? 0.410 -5.939 -20.729 1.00 83.25 105 GLU A N 1
ATOM 864 C CA . GLU A 1 105 ? 0.324 -6.949 -19.654 1.00 83.25 105 GLU A CA 1
ATOM 865 C C . GLU A 1 105 ? 0.605 -8.371 -20.132 1.00 83.25 105 GLU A C 1
ATOM 867 O O . GLU A 1 105 ? 1.289 -9.139 -19.462 1.00 83.25 105 GLU A O 1
ATOM 872 N N . ALA A 1 106 ? 0.158 -8.709 -21.341 1.00 82.94 106 ALA A N 1
ATOM 873 C CA . ALA A 1 106 ? 0.390 -10.029 -21.910 1.00 82.94 106 ALA A CA 1
ATOM 874 C C . ALA A 1 106 ? 1.884 -10.314 -22.148 1.00 82.94 106 ALA A C 1
ATOM 876 O O . ALA A 1 106 ? 2.330 -11.452 -22.021 1.00 82.94 106 ALA A O 1
ATOM 877 N N . THR A 1 107 ? 2.665 -9.290 -22.502 1.00 86.19 107 THR A N 1
ATOM 878 C CA . THR A 1 107 ? 4.093 -9.427 -22.826 1.00 86.19 107 THR A CA 1
ATOM 879 C C . THR A 1 107 ? 4.985 -9.225 -21.602 1.00 86.19 107 THR A C 1
ATOM 881 O O . THR A 1 107 ? 6.082 -9.786 -21.532 1.00 86.19 107 THR A O 1
ATOM 884 N N . TYR A 1 108 ? 4.533 -8.438 -20.626 1.00 80.44 108 TYR A N 1
ATOM 885 C CA . TYR A 1 108 ? 5.309 -8.108 -19.436 1.00 80.44 108 TYR A CA 1
ATOM 886 C C . TYR A 1 108 ? 4.468 -8.209 -18.152 1.00 80.44 108 TYR A C 1
ATOM 888 O O . TYR A 1 108 ? 4.204 -7.190 -17.544 1.00 80.44 108 TYR A O 1
ATOM 896 N N . PRO A 1 109 ? 4.061 -9.407 -17.696 1.00 85.44 109 PRO A N 1
ATOM 897 C CA . PRO A 1 109 ? 3.094 -9.525 -16.603 1.00 85.44 109 PRO A CA 1
ATOM 898 C C . PRO A 1 109 ? 3.583 -8.932 -15.279 1.00 85.44 109 PRO A C 1
ATOM 900 O O . PRO A 1 109 ? 4.755 -9.123 -14.927 1.00 85.44 109 PRO A O 1
ATOM 903 N N . TYR A 1 110 ? 2.682 -8.317 -14.512 1.00 83.31 110 TYR A N 1
ATOM 904 C CA . TYR A 1 110 ? 2.986 -7.815 -13.174 1.00 83.31 110 TYR A CA 1
ATOM 905 C C . TYR A 1 110 ? 3.403 -8.953 -12.231 1.00 83.31 110 TYR A C 1
ATOM 907 O O . TYR A 1 110 ? 2.820 -10.041 -12.227 1.00 83.31 110 TYR A O 1
ATOM 915 N N . LYS A 1 111 ? 4.453 -8.712 -11.436 1.00 84.69 111 LYS A N 1
ATOM 916 C CA . LYS A 1 111 ? 5.031 -9.708 -10.516 1.00 84.69 111 LYS A CA 1
ATOM 917 C C . LYS A 1 111 ? 4.914 -9.348 -9.041 1.00 84.69 111 LYS A C 1
ATOM 919 O O . LYS A 1 111 ? 5.075 -10.243 -8.222 1.00 84.69 111 LYS A O 1
ATOM 924 N N . GLY A 1 112 ? 4.608 -8.092 -8.713 1.00 81.25 112 GLY A N 1
ATOM 925 C CA . GLY A 1 112 ? 4.537 -7.643 -7.319 1.00 81.25 112 GLY A CA 1
ATOM 926 C C . GLY A 1 112 ? 5.872 -7.690 -6.576 1.00 81.25 112 GLY A C 1
ATOM 927 O O . GLY A 1 112 ? 5.866 -7.784 -5.356 1.00 81.25 112 GLY A O 1
ATOM 928 N N . ASP A 1 113 ? 6.988 -7.671 -7.305 1.00 83.00 113 ASP A N 1
ATOM 929 C CA . ASP A 1 113 ? 8.338 -7.719 -6.751 1.00 83.00 113 ASP A CA 1
ATOM 930 C C . ASP A 1 113 ? 9.313 -6.956 -7.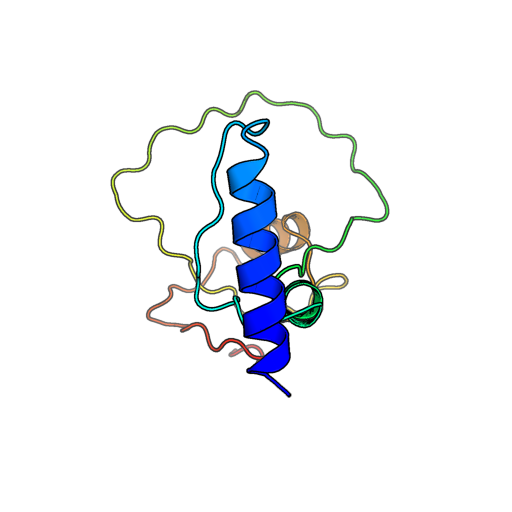657 1.00 83.00 113 ASP A C 1
ATOM 932 O O . ASP A 1 113 ? 9.068 -6.782 -8.861 1.00 83.00 113 ASP A O 1
ATOM 936 N N . ASP A 1 114 ? 10.424 -6.515 -7.075 1.00 80.56 114 ASP A N 1
ATOM 937 C CA . ASP A 1 114 ? 11.462 -5.777 -7.776 1.00 80.56 114 ASP A CA 1
ATOM 938 C C . ASP A 1 114 ? 12.171 -6.663 -8.799 1.00 80.56 114 ASP A C 1
ATOM 940 O O . ASP A 1 114 ? 12.921 -7.589 -8.494 1.00 80.56 114 ASP A O 1
ATOM 944 N N . GLY A 1 115 ? 11.949 -6.339 -10.069 1.00 75.75 115 GLY A N 1
ATOM 945 C CA . GLY A 1 115 ? 12.544 -7.042 -11.195 1.00 75.75 115 GLY A CA 1
ATOM 946 C C . GLY A 1 115 ? 13.784 -6.357 -11.762 1.00 75.75 115 GLY A C 1
ATOM 947 O O . GLY A 1 115 ? 14.033 -5.160 -11.598 1.00 75.75 115 GLY A O 1
ATOM 948 N N . THR A 1 116 ? 14.548 -7.115 -12.544 1.00 75.81 116 THR A N 1
ATOM 949 C CA . THR A 1 116 ? 15.496 -6.538 -13.500 1.00 75.81 116 THR A CA 1
ATOM 950 C C . THR A 1 116 ? 14.787 -6.220 -14.817 1.00 75.81 116 THR A C 1
ATOM 952 O O . THR A 1 116 ? 13.864 -6.918 -15.250 1.00 75.81 116 THR A O 1
ATOM 955 N N . CYS A 1 117 ? 15.204 -5.134 -15.471 1.00 74.12 117 CYS A N 1
ATOM 956 C CA . CYS A 1 117 ? 14.665 -4.771 -16.776 1.00 74.12 117 CYS A CA 1
ATOM 957 C C . CYS A 1 117 ? 15.025 -5.853 -17.808 1.00 74.12 117 CYS A C 1
ATOM 959 O O . CYS A 1 117 ? 16.194 -6.224 -17.944 1.00 74.12 117 CYS A O 1
ATOM 961 N N . LYS A 1 118 ? 14.018 -6.352 -18.538 1.00 70.31 118 LYS A N 1
ATOM 962 C CA . LYS A 1 118 ? 14.234 -7.261 -19.672 1.00 70.31 118 LYS A CA 1
ATOM 963 C C . LYS A 1 118 ? 14.616 -6.414 -20.886 1.00 70.31 118 LYS A C 1
ATOM 965 O O . LYS A 1 118 ? 13.845 -5.526 -21.253 1.00 70.31 118 LYS A O 1
ATOM 970 N N . LYS A 1 119 ? 15.801 -6.677 -21.442 1.00 61.91 119 LYS A N 1
ATOM 971 C CA . LYS A 1 119 ? 16.307 -6.014 -22.651 1.00 61.91 119 LYS A CA 1
ATOM 972 C C . LYS A 1 119 ? 15.443 -6.368 -23.854 1.00 61.91 119 LYS A C 1
ATOM 974 O O . LYS A 1 119 ? 15.133 -7.570 -23.996 1.00 61.91 119 LYS A O 1
#

Radius of gyration: 19.42 Å; chains: 1; bounding box: 40×38×45 Å

InterPro domains:
  IPR000668 Peptidase C1A, papain C-terminal [PF00112] (79-119)
  IPR013201 Cathepsin propeptide inhibitor domain (I29) [PF08246] (3-37)
  IPR038765 Papain-like cysteine peptidase superfamily [SSF54001] (2-118)

pLDDT: mean 77.95, std 15.06, range [38.19, 96.56]

Sequence (119 aa):
MQFKIFKSNVEFKELFNAAGNRGYKLSINEFADQTNEFKAYRNGYRRPQRLKSRKQTSFRYVPAQTGGKEEPLRPSRTKHNVGCEDGEMEDEFEFRIRNHGIASEATYPYKGDDGTCKK

Organism: NCBI:txid47602

Foldseek 3Di:
DQVVQLVVLVVVQVVVVVVVPDPDGDDDDPCSSPDCVCCQQPVAEDDDPDDDPDPDDDDDDDDDDDDPDPFDAFLDPDPADPGRRHDHPVVSVVVCVVVVHGDGCVVPPDDSDRDDGDD